Protein AF-A0A5K7YVD6-F1 (afdb_monomer_lite)

InterPro domains:
  IPR025959 Winged helix-turn helix domain [PF13592] (5-62)

Structure (mmCIF, N/CA/C/O backbone):
data_AF-A0A5K7YVD6-F1
#
_entry.id   AF-A0A5K7YVD6-F1
#
loop_
_atom_site.group_PDB
_atom_site.id
_atom_site.type_symbol
_atom_site.label_atom_id
_atom_site.label_alt_id
_atom_site.label_comp_id
_atom_site.label_asym_id
_atom_site.label_entity_id
_atom_site.label_seq_id
_atom_site.pdbx_PDB_ins_code
_atom_site.Cartn_x
_atom_site.Cartn_y
_atom_site.Cartn_z
_atom_site.occupancy
_atom_site.B_iso_or_equiv
_atom_site.auth_seq_id
_atom_site.auth_comp_id
_atom_site.auth_asym_id
_atom_site.auth_atom_id
_atom_site.pdbx_PDB_model_num
ATOM 1 N N . MET A 1 1 ? 3.779 17.194 10.729 1.00 41.00 1 MET A N 1
ATOM 2 C CA . MET A 1 1 ? 4.070 15.747 10.605 1.00 41.00 1 MET A CA 1
ATOM 3 C C . MET A 1 1 ? 3.726 15.286 9.191 1.00 41.00 1 MET A C 1
ATOM 5 O O . MET A 1 1 ? 2.576 15.416 8.800 1.00 41.00 1 MET A O 1
ATOM 9 N N . LYS A 1 2 ? 4.701 14.814 8.402 1.00 35.72 2 LYS A N 1
ATOM 10 C CA . LYS A 1 2 ? 4.458 14.182 7.090 1.00 35.72 2 LYS A CA 1
ATOM 11 C C . LYS A 1 2 ? 4.483 12.670 7.290 1.00 35.72 2 LYS A C 1
ATOM 13 O O . LYS A 1 2 ? 5.518 12.137 7.676 1.00 35.72 2 LYS A O 1
ATOM 18 N N . LEU A 1 3 ? 3.357 12.000 7.064 1.00 41.84 3 LEU A N 1
ATOM 19 C CA . LEU 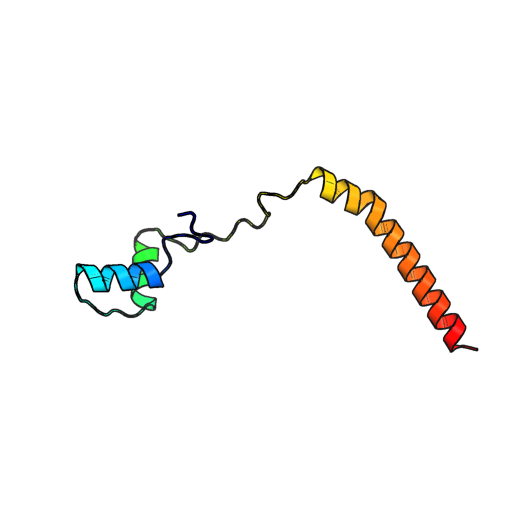A 1 3 ? 3.283 10.543 7.145 1.00 41.84 3 LEU A CA 1
ATOM 20 C C . LEU A 1 3 ? 3.739 9.943 5.801 1.00 41.84 3 LEU A C 1
ATOM 22 O O . LEU A 1 3 ? 3.217 10.346 4.762 1.00 41.84 3 LEU A O 1
ATOM 26 N N . PRO A 1 4 ? 4.716 9.016 5.786 1.00 49.50 4 PRO A N 1
ATOM 27 C CA . PRO A 1 4 ? 5.300 8.470 4.556 1.00 49.50 4 PRO A CA 1
ATOM 28 C C . PRO A 1 4 ? 4.395 7.455 3.826 1.00 49.50 4 PRO A C 1
ATOM 30 O O . PRO A 1 4 ? 4.834 6.799 2.884 1.00 49.50 4 PRO A O 1
ATOM 33 N N . PHE A 1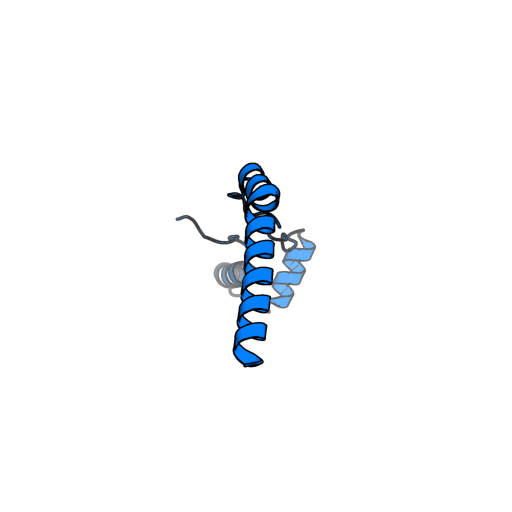 5 ? 3.135 7.319 4.243 1.00 50.69 5 PHE A N 1
ATOM 34 C CA . PHE A 1 5 ? 2.148 6.381 3.711 1.00 50.69 5 PHE A CA 1
ATOM 35 C C . PHE A 1 5 ? 0.726 6.935 3.880 1.00 50.69 5 PHE A C 1
ATOM 37 O O . PHE A 1 5 ? 0.496 7.864 4.655 1.00 50.69 5 PHE A O 1
ATOM 44 N N . ALA A 1 6 ? -0.231 6.366 3.139 1.00 59.09 6 ALA A N 1
ATOM 45 C CA . ALA A 1 6 ? -1.641 6.737 3.224 1.00 59.09 6 ALA A CA 1
ATOM 46 C C . ALA A 1 6 ? -2.140 6.648 4.679 1.00 59.09 6 ALA A C 1
ATOM 48 O O . ALA A 1 6 ? -2.074 5.580 5.285 1.00 59.09 6 ALA A O 1
ATOM 49 N N . LEU A 1 7 ? -2.657 7.757 5.225 1.00 61.09 7 LEU A N 1
ATOM 50 C CA . LEU A 1 7 ? -3.183 7.832 6.598 1.00 61.09 7 LEU A CA 1
ATOM 51 C C . LEU A 1 7 ? -4.276 6.790 6.889 1.00 61.09 7 LEU A C 1
ATOM 53 O O . LEU A 1 7 ? -4.430 6.339 8.020 1.00 61.09 7 LEU A O 1
ATOM 57 N N . TRP A 1 8 ? -5.016 6.383 5.862 1.00 72.69 8 TRP A N 1
ATOM 58 C CA . TRP A 1 8 ? -6.186 5.520 5.973 1.00 72.69 8 TRP A CA 1
ATOM 59 C C . TRP A 1 8 ? -5.831 4.055 5.713 1.00 72.69 8 TRP A C 1
ATOM 61 O O . TRP A 1 8 ? -6.264 3.451 4.733 1.00 72.69 8 TRP A O 1
ATOM 71 N N . THR A 1 9 ? -5.013 3.464 6.585 1.00 82.69 9 THR A N 1
ATOM 72 C CA . THR A 1 9 ? -4.820 2.006 6.570 1.00 82.69 9 THR A CA 1
ATOM 73 C C . THR A 1 9 ? -5.965 1.307 7.306 1.00 82.69 9 THR A C 1
ATOM 75 O O . THR A 1 9 ? -6.512 1.835 8.272 1.00 82.69 9 THR A O 1
ATOM 78 N N . ARG A 1 10 ? -6.296 0.070 6.908 1.00 87.56 10 ARG A N 1
ATOM 79 C CA . ARG A 1 10 ? -7.306 -0.760 7.600 1.00 87.56 10 ARG A CA 1
ATOM 80 C C . ARG A 1 10 ? -7.032 -0.941 9.104 1.00 87.56 10 ARG A C 1
ATOM 82 O O . ARG A 1 10 ? -7.968 -1.120 9.869 1.00 87.56 10 ARG A O 1
ATOM 89 N N . ILE A 1 11 ? -5.763 -0.878 9.521 1.00 87.56 11 ILE A N 1
ATOM 90 C CA . ILE A 1 11 ? -5.350 -0.971 10.931 1.00 87.56 11 ILE A CA 1
ATOM 91 C C . ILE A 1 11 ? -5.625 0.352 11.653 1.00 87.56 11 ILE A C 1
ATOM 93 O O . ILE A 1 11 ? -6.192 0.340 12.738 1.00 87.56 11 ILE A O 1
ATOM 97 N N . ALA A 1 12 ? -5.292 1.490 11.036 1.00 87.69 12 ALA A N 1
ATOM 98 C CA . ALA A 1 12 ? -5.572 2.804 11.615 1.00 87.69 12 ALA A CA 1
ATOM 99 C C . ALA A 1 12 ? -7.081 3.020 11.823 1.00 87.69 12 ALA A C 1
ATOM 101 O O . ALA A 1 12 ? -7.504 3.475 12.882 1.00 87.69 12 ALA A O 1
ATOM 102 N N . VAL A 1 13 ? -7.905 2.609 10.853 1.00 88.00 13 VAL A N 1
ATOM 103 C CA . VAL A 1 13 ? -9.372 2.674 10.969 1.00 88.00 13 VAL A CA 1
ATOM 104 C C . VAL A 1 13 ? -9.884 1.745 12.076 1.00 88.00 13 VAL A C 1
ATOM 106 O O . VAL A 1 13 ? -10.737 2.145 12.860 1.00 88.00 13 VAL A O 1
ATOM 109 N N . GLN A 1 14 ? -9.330 0.535 12.204 1.00 91.25 14 GLN A N 1
ATOM 110 C CA . GLN A 1 14 ? -9.665 -0.379 13.302 1.00 91.25 14 GLN A CA 1
ATOM 111 C C . GLN A 1 14 ? -9.345 0.228 14.679 1.00 91.25 14 GLN A C 1
ATOM 113 O O . GLN A 1 14 ? -10.156 0.134 15.599 1.00 91.25 14 GLN A O 1
ATOM 118 N N . GLN A 1 15 ? -8.173 0.851 14.825 1.00 90.56 15 GLN A N 1
ATOM 119 C CA . GLN A 1 15 ? -7.760 1.509 16.067 1.00 90.56 15 GLN A CA 1
ATOM 120 C C . GLN A 1 15 ? -8.658 2.705 16.395 1.00 90.56 15 GLN A C 1
ATOM 122 O O . GLN A 1 15 ? -9.081 2.844 17.540 1.00 90.56 15 GLN A O 1
ATOM 127 N N . LEU A 1 16 ? -9.009 3.514 15.392 1.00 90.12 16 LEU A N 1
ATOM 128 C CA . LEU A 1 16 ? -9.934 4.635 15.552 1.00 90.12 16 LEU A CA 1
ATOM 129 C C . LEU A 1 16 ? -11.318 4.162 16.012 1.00 90.12 16 LEU A C 1
ATOM 131 O O . LEU A 1 16 ? -11.890 4.741 16.932 1.00 90.12 16 LEU A O 1
ATOM 135 N N . ILE A 1 17 ? -11.831 3.078 15.422 1.00 90.75 17 ILE A N 1
ATOM 136 C CA . ILE A 1 17 ? -13.119 2.500 15.818 1.00 90.75 17 ILE A CA 1
ATOM 137 C C . ILE A 1 17 ? -13.093 2.050 17.281 1.00 90.75 17 ILE A C 1
ATOM 139 O O . ILE A 1 17 ? -14.028 2.315 18.036 1.00 90.75 17 ILE A O 1
ATOM 143 N N . LYS A 1 18 ? -11.998 1.409 17.697 1.00 92.12 18 LYS A N 1
ATOM 144 C CA . LYS A 1 18 ? -11.802 1.008 19.090 1.00 92.12 18 LYS A CA 1
ATOM 145 C C . LYS A 1 18 ? -11.728 2.217 20.026 1.00 92.12 18 LYS A C 1
ATOM 147 O O . LYS A 1 18 ? -12.271 2.151 21.118 1.00 92.12 18 LYS A O 1
ATOM 152 N N . GLN A 1 19 ? -11.082 3.306 19.619 1.00 92.56 19 GLN A N 1
ATOM 153 C CA . GLN A 1 19 ? -10.951 4.506 20.448 1.00 92.56 19 GLN A CA 1
ATOM 154 C C . GLN A 1 19 ? -12.279 5.259 20.611 1.00 92.56 19 GLN A C 1
ATOM 156 O O . GLN A 1 19 ? -12.557 5.765 21.692 1.00 92.56 19 GLN A O 1
ATOM 161 N N . LEU A 1 20 ? -13.088 5.345 19.551 1.00 93.94 20 LEU A N 1
ATOM 162 C CA . LEU A 1 20 ? -14.344 6.101 19.563 1.00 93.94 20 LEU A CA 1
ATOM 163 C C . LEU A 1 20 ? -15.518 5.311 20.147 1.00 93.94 20 LEU A C 1
ATOM 165 O O . LEU A 1 20 ? -16.365 5.889 20.822 1.00 93.94 20 LEU A O 1
ATOM 169 N N . TRP A 1 21 ? -15.579 4.005 19.879 1.00 93.75 21 TRP A N 1
ATOM 170 C CA . TRP A 1 21 ? -16.745 3.180 20.209 1.00 93.75 21 TRP A CA 1
ATOM 171 C C . TRP A 1 21 ? -16.426 1.987 21.117 1.00 93.75 21 TRP A C 1
ATOM 173 O O . TRP A 1 21 ? -17.330 1.223 21.437 1.00 93.75 21 TRP A O 1
ATOM 183 N N . SER A 1 22 ? -15.168 1.781 21.525 1.00 93.44 22 SER A N 1
ATOM 184 C CA . SER A 1 22 ? -14.734 0.634 22.351 1.00 93.44 22 SER A CA 1
ATOM 185 C C . SER A 1 22 ? -15.048 -0.746 21.752 1.00 93.44 22 SER A C 1
ATOM 187 O O . SER A 1 22 ? -14.946 -1.769 22.428 1.00 93.44 22 SER A O 1
ATOM 189 N N . VAL A 1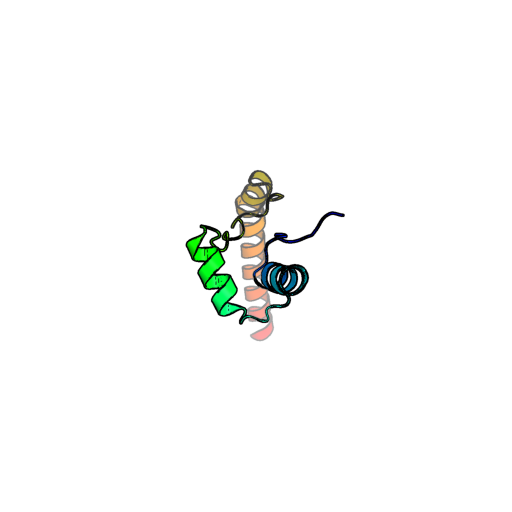 23 ? -15.375 -0.804 20.458 1.00 92.38 23 VAL A N 1
ATOM 190 C CA . VAL A 1 23 ? -15.677 -2.046 19.740 1.00 92.38 23 VAL A CA 1
ATOM 191 C C . VAL A 1 23 ? -14.393 -2.637 19.174 1.00 92.38 23 VAL A C 1
ATOM 193 O O . VAL A 1 23 ? -13.659 -1.987 18.428 1.00 92.38 23 VAL A O 1
ATOM 196 N N . THR A 1 24 ? -14.144 -3.911 19.478 1.00 89.25 24 THR A N 1
ATOM 197 C CA . THR A 1 24 ? -13.067 -4.676 18.844 1.00 89.25 24 THR A CA 1
ATOM 198 C C . THR A 1 24 ? -13.647 -5.467 17.682 1.00 89.25 24 THR A C 1
ATOM 200 O O . THR A 1 24 ? -14.443 -6.377 17.885 1.00 89.25 24 THR A O 1
ATOM 203 N N . MET A 1 25 ? -13.247 -5.126 16.458 1.00 89.38 25 MET A N 1
ATOM 204 C CA . MET A 1 25 ? -13.677 -5.838 15.253 1.00 89.38 25 MET A CA 1
ATOM 205 C C . MET A 1 25 ? -12.492 -6.411 14.475 1.00 89.38 25 MET A C 1
ATOM 207 O O . MET A 1 25 ? -11.400 -5.836 14.519 1.00 89.38 25 MET A O 1
ATOM 211 N N . PRO A 1 26 ? -12.677 -7.513 13.730 1.00 92.94 26 PRO A N 1
ATOM 212 C CA . PR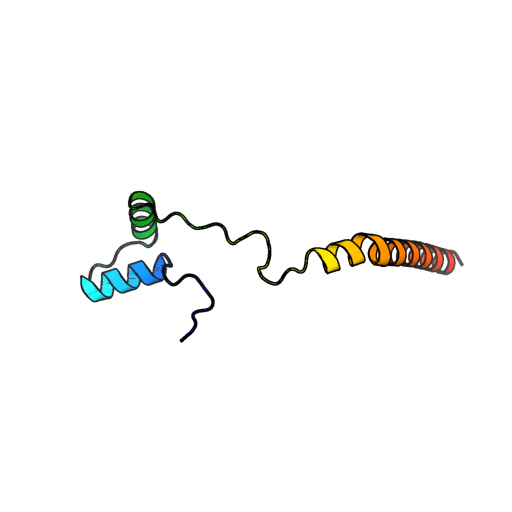O A 1 26 ? -11.636 -8.059 12.871 1.00 92.94 26 PRO A CA 1
ATOM 213 C C . PRO A 1 26 ? -11.222 -7.083 11.762 1.00 92.94 26 PRO A C 1
ATOM 215 O O . PRO A 1 26 ? -12.055 -6.431 11.133 1.00 92.94 26 PRO A O 1
ATOM 218 N N . VAL A 1 27 ? -9.928 -7.060 11.432 1.00 89.94 27 VAL A N 1
ATOM 219 C CA . VAL A 1 27 ? -9.369 -6.230 10.344 1.00 89.94 27 VAL A CA 1
ATOM 220 C C . VAL A 1 27 ? -10.026 -6.518 8.984 1.00 89.94 27 VAL A C 1
ATOM 222 O O . VAL A 1 27 ? -10.100 -5.633 8.131 1.00 89.94 27 VAL A O 1
ATOM 225 N N . ARG A 1 28 ? -10.514 -7.749 8.763 1.00 91.69 28 ARG A N 1
ATOM 226 C CA . ARG A 1 28 ? -11.236 -8.117 7.533 1.00 91.69 28 ARG A CA 1
ATOM 227 C C . ARG A 1 28 ? -12.557 -7.362 7.406 1.00 91.69 28 ARG A C 1
ATOM 229 O O . ARG A 1 28 ? -12.783 -6.738 6.380 1.00 91.69 28 ARG A O 1
ATOM 236 N N . THR A 1 29 ? -13.340 -7.325 8.482 1.00 92.56 29 THR A N 1
ATOM 237 C CA . THR A 1 29 ? -14.616 -6.607 8.555 1.00 92.56 29 THR A CA 1
ATOM 238 C C . THR A 1 29 ? -14.436 -5.116 8.280 1.00 92.56 29 THR A C 1
ATOM 240 O O . THR A 1 29 ? -15.190 -4.536 7.506 1.00 92.56 29 THR A O 1
ATOM 243 N N . VAL A 1 30 ? -13.384 -4.503 8.835 1.00 91.38 30 VAL A N 1
ATOM 244 C CA . VAL A 1 30 ? -13.019 -3.109 8.525 1.00 91.38 30 VAL A CA 1
ATOM 245 C C . VAL A 1 30 ? -12.745 -2.936 7.030 1.00 91.38 30 VAL A C 1
ATOM 247 O O . VAL A 1 30 ? -13.218 -1.982 6.422 1.00 91.38 30 VAL A O 1
ATOM 250 N N . GLY A 1 31 ? -12.013 -3.871 6.420 1.00 89.31 31 GLY A N 1
ATOM 251 C CA . GLY A 1 31 ? -11.764 -3.881 4.978 1.00 89.31 31 GLY A CA 1
ATOM 252 C C . GLY A 1 31 ? -13.040 -3.989 4.139 1.00 89.31 31 GLY A C 1
ATOM 253 O O . GLY A 1 31 ? -13.163 -3.281 3.140 1.00 89.31 31 GLY A O 1
ATOM 254 N N . ASP A 1 32 ? -13.998 -4.817 4.556 1.00 91.31 32 ASP A N 1
ATOM 255 C CA . ASP A 1 32 ? -15.287 -4.971 3.872 1.00 91.31 32 ASP A CA 1
ATOM 256 C C . ASP A 1 32 ? -16.127 -3.690 3.949 1.00 91.31 32 ASP A C 1
ATOM 258 O O . ASP A 1 32 ? -16.694 -3.267 2.940 1.00 91.31 32 ASP A O 1
ATOM 262 N N . TYR A 1 33 ? -16.158 -3.025 5.109 1.00 91.19 33 TYR A N 1
ATOM 263 C CA . TYR A 1 33 ? -16.822 -1.726 5.265 1.00 91.19 33 TYR A CA 1
ATOM 264 C C . TYR A 1 33 ? -16.149 -0.630 4.444 1.00 91.19 33 TYR A C 1
ATOM 266 O O . TYR A 1 33 ? -16.829 0.088 3.714 1.00 91.19 33 TYR A O 1
ATOM 274 N N . LEU A 1 34 ? -14.817 -0.546 4.484 1.00 88.06 34 LEU A N 1
ATOM 275 C CA . LEU A 1 34 ? -14.062 0.404 3.667 1.00 88.06 34 LEU A CA 1
ATOM 276 C C . LEU A 1 34 ? -14.352 0.200 2.177 1.00 88.06 34 LEU A C 1
ATOM 278 O O . LEU A 1 34 ? -14.637 1.166 1.472 1.00 88.06 34 LEU A O 1
ATOM 282 N N . LYS A 1 35 ? -14.392 -1.051 1.708 1.00 87.62 35 LYS A N 1
ATOM 283 C CA . LYS A 1 35 ? -14.762 -1.372 0.325 1.00 87.62 35 LYS A CA 1
ATOM 284 C C . LYS A 1 35 ? -16.198 -0.948 -0.005 1.00 87.62 35 LYS A C 1
ATOM 286 O O . LYS A 1 35 ? -16.418 -0.387 -1.076 1.00 87.6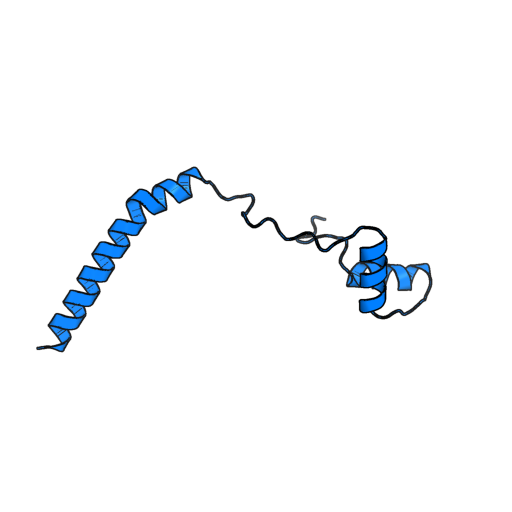2 35 LYS A O 1
ATOM 291 N N . ARG A 1 36 ? -17.161 -1.186 0.895 1.00 90.31 36 ARG A N 1
ATOM 292 C CA . ARG A 1 36 ? -18.567 -0.758 0.731 1.00 90.31 36 ARG A CA 1
ATOM 293 C C . ARG A 1 36 ? -18.713 0.763 0.668 1.00 90.31 36 ARG A C 1
ATOM 295 O O . ARG A 1 36 ? -19.549 1.253 -0.078 1.00 90.31 36 ARG A O 1
ATOM 302 N N . TRP A 1 37 ? -17.881 1.496 1.399 1.00 89.62 37 TRP A N 1
ATOM 303 C CA . TRP A 1 37 ? -17.833 2.961 1.377 1.00 89.62 37 TRP A CA 1
ATOM 304 C C . TRP A 1 37 ? -16.997 3.539 0.222 1.00 89.62 37 TRP A C 1
ATOM 306 O O . TRP A 1 37 ? -16.771 4.743 0.178 1.00 89.62 37 TRP A O 1
ATOM 316 N N . GLY A 1 38 ? -16.522 2.708 -0.713 1.00 83.62 38 GLY A N 1
ATOM 317 C CA . GLY A 1 38 ? -15.745 3.158 -1.872 1.00 83.62 38 GLY A CA 1
ATOM 318 C C . GLY A 1 38 ? -14.256 3.393 -1.595 1.00 83.62 38 GLY A C 1
ATOM 319 O O . GLY A 1 38 ? -13.515 3.766 -2.503 1.00 83.62 38 GLY A O 1
ATOM 320 N N . PHE A 1 39 ? -13.771 3.110 -0.382 1.00 80.75 39 PHE A N 1
ATOM 321 C CA . PHE A 1 39 ? -12.345 3.116 -0.057 1.00 80.75 39 PHE A CA 1
ATOM 322 C C . PHE A 1 39 ? -11.692 1.823 -0.547 1.00 80.75 39 PHE A C 1
ATOM 324 O O . PHE A 1 39 ? -11.448 0.874 0.203 1.00 80.75 39 PHE A O 1
ATOM 331 N N . THR A 1 40 ? -11.404 1.769 -1.843 1.00 73.44 40 THR A N 1
ATOM 332 C CA . THR A 1 40 ? -10.604 0.687 -2.422 1.00 73.44 40 THR A CA 1
ATOM 333 C C . THR A 1 40 ? -9.114 0.924 -2.181 1.00 73.44 40 THR A C 1
ATOM 335 O O . THR A 1 40 ? -8.676 2.073 -2.257 1.00 73.44 40 THR A O 1
ATOM 338 N N . PRO A 1 41 ? -8.303 -0.128 -1.954 1.00 67.38 41 PRO A N 1
ATOM 339 C CA . PRO A 1 41 ? -6.851 0.001 -1.919 1.00 67.38 41 PRO A CA 1
ATOM 340 C C . PRO A 1 41 ? -6.354 0.687 -3.195 1.00 67.38 41 PRO A C 1
ATOM 342 O O . PRO A 1 41 ? -6.370 0.095 -4.278 1.00 67.38 41 PRO A O 1
ATOM 345 N N . GLN A 1 42 ? -5.938 1.949 -3.083 1.00 66.88 42 GLN A N 1
ATOM 346 C CA . GLN A 1 42 ? -5.413 2.680 -4.226 1.00 66.88 42 GLN A CA 1
ATOM 347 C C . GLN A 1 42 ? -4.097 2.012 -4.622 1.00 66.88 42 GLN A C 1
ATOM 349 O O . GLN A 1 42 ? -3.167 1.933 -3.814 1.00 66.88 42 GLN A O 1
ATOM 354 N N . LYS A 1 43 ? -4.010 1.500 -5.856 1.00 63.03 43 LYS A N 1
ATOM 355 C CA . LYS A 1 43 ? -2.745 0.957 -6.360 1.00 63.03 43 LYS A CA 1
ATOM 356 C C . LYS A 1 43 ? -1.698 2.073 -6.279 1.00 63.03 43 LYS A C 1
ATOM 358 O O . LYS A 1 43 ? -1.963 3.153 -6.817 1.00 63.03 43 LYS A O 1
ATOM 363 N N . PRO A 1 44 ? -0.539 1.843 -5.634 1.00 64.62 44 PRO A N 1
ATOM 364 C CA . PRO A 1 44 ? 0.532 2.822 -5.666 1.00 64.62 44 PRO A CA 1
ATOM 365 C C . PRO A 1 44 ? 0.851 3.132 -7.128 1.00 64.62 44 PRO A C 1
ATOM 367 O O . PRO A 1 44 ? 0.848 2.238 -7.982 1.00 64.62 44 PRO A O 1
ATOM 370 N N . LEU A 1 45 ? 1.053 4.416 -7.426 1.00 61.22 45 LEU A N 1
ATOM 371 C CA . LEU A 1 45 ? 1.381 4.872 -8.770 1.00 61.22 45 LEU A CA 1
ATOM 372 C C . LEU A 1 45 ? 2.575 4.055 -9.276 1.00 61.22 45 LEU A C 1
ATOM 374 O O . LEU A 1 45 ? 3.641 4.061 -8.669 1.00 61.22 45 LEU A O 1
ATOM 378 N N . LYS A 1 46 ? 2.393 3.346 -10.399 1.00 61.97 46 LYS A N 1
ATOM 379 C CA . LYS A 1 46 ? 3.440 2.499 -11.000 1.00 61.97 46 LYS A CA 1
ATOM 380 C C . LYS A 1 46 ? 4.708 3.282 -11.372 1.00 61.97 46 LYS A C 1
ATOM 382 O O . LYS A 1 46 ? 5.744 2.676 -11.615 1.00 61.97 46 LYS A O 1
ATOM 387 N N . LYS A 1 47 ? 4.623 4.612 -11.451 1.00 60.88 47 LYS A N 1
ATOM 388 C CA . LYS A 1 47 ? 5.742 5.513 -11.729 1.00 60.88 47 LYS A CA 1
ATOM 389 C C . LYS A 1 47 ? 6.099 6.274 -10.461 1.00 60.88 47 LYS A C 1
ATOM 391 O O . LYS A 1 47 ? 5.230 6.892 -9.845 1.00 60.88 47 LYS A O 1
ATOM 396 N N . ALA A 1 48 ? 7.378 6.254 -10.095 1.00 61.69 48 ALA A N 1
ATOM 397 C CA . ALA A 1 48 ? 7.880 7.113 -9.035 1.00 61.69 48 ALA A CA 1
ATOM 398 C C . ALA A 1 48 ? 7.656 8.578 -9.437 1.00 61.69 48 ALA A C 1
ATOM 400 O O . ALA A 1 48 ? 8.039 8.985 -10.529 1.00 61.69 48 ALA A O 1
ATOM 401 N N . TYR A 1 49 ? 7.075 9.382 -8.547 1.00 57.81 49 TYR A N 1
ATOM 402 C CA . TYR A 1 49 ? 6.792 10.802 -8.801 1.00 57.81 49 TYR A CA 1
ATOM 403 C C . TYR A 1 49 ? 8.045 11.609 -9.204 1.00 57.81 49 TYR A C 1
ATOM 405 O O . TYR A 1 49 ? 7.958 12.582 -9.938 1.00 57.81 49 TYR A O 1
ATOM 413 N N . LYS A 1 50 ? 9.231 11.171 -8.758 1.00 64.50 50 LYS A N 1
ATOM 414 C CA . LYS A 1 50 ? 10.535 11.780 -9.076 1.00 64.50 50 LYS A CA 1
ATOM 415 C C . LYS A 1 50 ? 11.181 11.254 -10.366 1.00 64.50 50 LYS A C 1
ATOM 417 O O . LYS A 1 50 ? 12.310 11.628 -10.669 1.00 64.50 50 LYS A O 1
ATOM 422 N N . GLN A 1 51 ? 10.533 10.343 -11.093 1.00 69.75 51 GLN A N 1
ATOM 423 C CA . GLN A 1 51 ? 11.110 9.767 -12.305 1.00 69.75 51 GLN A CA 1
ATOM 424 C C . GLN A 1 51 ? 11.240 10.854 -13.375 1.00 69.75 51 GLN A C 1
ATOM 426 O O . GLN A 1 51 ? 10.239 11.412 -13.814 1.00 69.75 51 GLN A O 1
ATOM 431 N N . ASN A 1 52 ? 12.468 11.130 -13.823 1.00 76.25 52 ASN A N 1
ATOM 432 C CA . ASN A 1 52 ? 12.710 11.991 -14.974 1.00 76.25 52 ASN A CA 1
ATOM 433 C C . ASN A 1 52 ? 12.650 11.137 -16.256 1.00 76.25 52 ASN A C 1
ATOM 435 O O . ASN A 1 52 ? 13.605 10.409 -16.545 1.00 76.25 52 ASN A O 1
ATOM 439 N N . PRO A 1 53 ? 11.558 11.202 -17.042 1.00 77.00 53 PRO A N 1
ATOM 440 C CA . PRO A 1 53 ? 11.398 10.366 -18.229 1.00 77.00 53 PRO A CA 1
ATOM 441 C C . PRO A 1 53 ? 12.461 10.644 -19.298 1.00 77.00 53 PRO A C 1
ATOM 443 O O . PRO A 1 53 ? 12.764 9.754 -20.089 1.00 77.00 53 PRO A O 1
ATOM 446 N N . LYS A 1 54 ? 13.053 11.846 -19.317 1.00 79.88 54 LYS A N 1
ATOM 447 C CA . LYS A 1 54 ? 14.123 12.207 -20.253 1.00 79.88 54 LYS A CA 1
ATOM 448 C C . LYS A 1 54 ? 15.424 11.485 -19.902 1.00 79.88 54 LYS A C 1
ATOM 450 O O . LYS A 1 54 ? 16.007 10.856 -20.772 1.00 79.88 54 LYS A O 1
ATOM 455 N N . ALA A 1 55 ? 15.810 11.490 -18.624 1.00 79.25 55 ALA A N 1
ATOM 456 C CA . ALA A 1 55 ? 17.004 10.785 -18.150 1.00 79.25 55 ALA A CA 1
ATOM 457 C C . ALA A 1 55 ? 16.902 9.265 -18.363 1.00 79.25 55 ALA A C 1
ATOM 459 O O . ALA A 1 55 ? 17.860 8.634 -18.796 1.00 79.25 55 ALA A O 1
ATOM 460 N N . VAL A 1 56 ? 15.716 8.687 -18.137 1.00 80.88 56 VAL A N 1
ATOM 461 C CA . VAL A 1 56 ? 15.472 7.253 -18.373 1.00 80.88 56 VAL A CA 1
ATOM 462 C C . VAL A 1 56 ? 15.625 6.891 -19.852 1.00 80.88 56 VAL A C 1
ATOM 464 O O . VAL A 1 56 ? 16.234 5.871 -20.159 1.00 80.88 56 VAL A O 1
ATOM 467 N N . LYS A 1 57 ? 15.117 7.723 -20.772 1.00 82.06 57 LYS A N 1
ATOM 468 C CA . LYS A 1 57 ? 15.303 7.506 -22.216 1.00 82.06 57 LYS A CA 1
ATOM 469 C C . LYS A 1 57 ? 16.772 7.613 -22.620 1.00 82.06 57 LYS A C 1
ATOM 471 O O . LYS A 1 57 ? 17.292 6.701 -23.244 1.00 82.06 57 LYS A O 1
ATOM 476 N N . THR A 1 58 ? 17.465 8.666 -22.183 1.00 82.94 58 THR A N 1
ATOM 477 C CA . THR A 1 58 ? 18.894 8.858 -22.479 1.00 82.94 58 THR A CA 1
ATOM 478 C C . THR A 1 58 ? 19.748 7.679 -22.006 1.00 82.94 58 THR A C 1
ATOM 480 O O . THR A 1 58 ? 20.651 7.261 -22.729 1.00 82.94 58 THR A O 1
ATOM 483 N N . TRP A 1 59 ? 19.439 7.115 -20.837 1.00 83.62 59 TRP A N 1
ATOM 484 C CA . TRP A 1 59 ? 20.122 5.936 -20.308 1.00 83.62 59 TRP A CA 1
ATOM 485 C C . TRP A 1 59 ? 19.835 4.663 -21.123 1.00 83.62 59 TRP A C 1
ATOM 487 O O . TRP A 1 59 ? 20.757 3.907 -21.431 1.00 83.62 59 TRP A O 1
ATOM 497 N N . LEU A 1 60 ? 18.573 4.443 -21.516 1.00 81.81 60 LEU A N 1
ATOM 498 C CA . LEU A 1 60 ? 18.178 3.301 -22.351 1.00 81.81 60 LEU A CA 1
ATOM 499 C C . LEU A 1 60 ? 18.829 3.339 -23.738 1.00 81.81 60 LEU A C 1
ATOM 501 O O . LEU A 1 60 ? 19.263 2.296 -24.221 1.00 81.81 60 LEU A O 1
ATOM 505 N N . ASP A 1 61 ? 18.916 4.521 -24.346 1.00 82.94 61 ASP A N 1
ATOM 506 C CA . ASP A 1 61 ? 19.403 4.670 -25.718 1.00 82.94 61 ASP A CA 1
ATOM 507 C C . ASP A 1 61 ? 20.937 4.654 -25.802 1.00 82.94 61 ASP A C 1
ATOM 509 O O . ASP A 1 61 ? 21.490 4.130 -26.766 1.00 82.94 61 ASP A O 1
ATOM 513 N N . ASN A 1 62 ? 21.640 5.198 -24.798 1.00 80.19 62 ASN A N 1
ATOM 514 C CA . ASN A 1 62 ? 23.092 5.407 -24.884 1.00 80.19 62 ASN A CA 1
ATOM 515 C C . ASN A 1 62 ? 23.902 4.500 -23.956 1.00 80.19 62 ASN A C 1
ATOM 517 O O . ASN A 1 62 ? 24.899 3.914 -24.372 1.00 80.19 62 ASN A O 1
ATOM 521 N N . GLU A 1 63 ? 23.499 4.370 -22.694 1.00 78.69 63 GLU A N 1
ATOM 522 C CA . GLU A 1 63 ? 24.325 3.699 -21.684 1.00 78.69 63 GLU A CA 1
ATOM 523 C C . GLU A 1 63 ? 24.082 2.188 -21.657 1.00 78.69 63 GLU A C 1
ATOM 525 O O . GLU A 1 63 ? 25.027 1.399 -21.583 1.00 78.69 63 GLU A O 1
ATOM 530 N N . CYS A 1 64 ? 22.825 1.762 -21.793 1.00 77.19 64 CYS A N 1
ATOM 531 C CA . CYS A 1 64 ? 22.456 0.347 -21.794 1.00 77.19 64 CYS A CA 1
ATOM 532 C C . CYS A 1 64 ? 23.141 -0.466 -22.921 1.00 77.19 64 CYS A C 1
ATOM 534 O O . CYS A 1 64 ? 23.698 -1.534 -22.631 1.00 77.19 64 CYS A O 1
ATOM 536 N N . PRO A 1 65 ? 23.209 0.012 -24.183 1.00 82.69 65 PRO A N 1
ATOM 537 C CA . PRO A 1 65 ? 23.888 -0.721 -25.252 1.00 82.69 65 PRO A CA 1
ATOM 538 C C . PRO A 1 65 ? 25.396 -0.844 -25.020 1.00 82.69 65 PRO A C 1
ATOM 540 O O . PRO A 1 65 ? 25.987 -1.879 -25.335 1.00 82.69 65 PRO A O 1
ATOM 543 N N . GLU A 1 66 ? 26.024 0.180 -24.443 1.00 81.44 66 GLU A N 1
ATOM 544 C CA . GLU A 1 66 ? 27.455 0.172 -24.136 1.00 81.44 66 GLU A CA 1
ATOM 545 C C . GLU A 1 66 ? 27.788 -0.800 -23.001 1.00 81.44 66 GLU A C 1
ATOM 547 O O 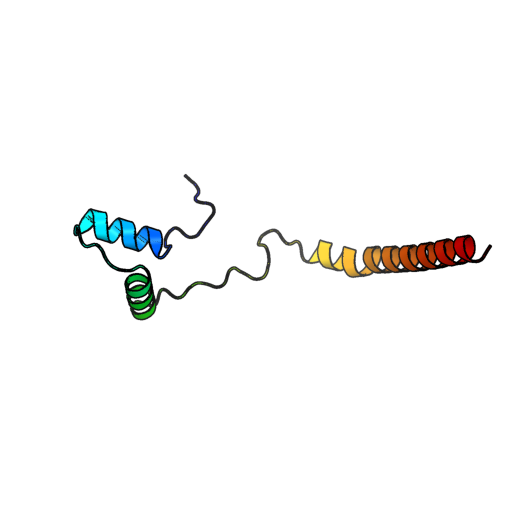. GLU A 1 66 ? 28.741 -1.579 -23.110 1.00 81.44 66 GLU A O 1
ATOM 552 N N . ILE A 1 67 ? 26.956 -0.852 -21.958 1.00 78.38 67 ILE A N 1
ATOM 553 C CA . ILE A 1 67 ? 27.082 -1.846 -20.884 1.00 78.38 67 ILE A CA 1
ATOM 554 C C . ILE A 1 67 ? 26.896 -3.265 -21.445 1.00 78.38 67 ILE A C 1
ATOM 556 O O . ILE A 1 67 ? 27.690 -4.156 -21.138 1.00 78.38 67 ILE A O 1
ATOM 560 N N . ALA A 1 68 ? 25.925 -3.481 -22.338 1.00 78.31 68 ALA A N 1
ATOM 561 C CA . ALA A 1 68 ? 25.704 -4.784 -22.968 1.00 78.31 68 ALA A CA 1
ATOM 562 C C . ALA A 1 68 ? 26.888 -5.231 -23.848 1.00 78.31 68 ALA A C 1
ATOM 564 O O . ALA A 1 68 ? 27.266 -6.408 -23.842 1.00 78.31 68 ALA A O 1
ATOM 565 N N . LYS A 1 69 ? 27.510 -4.308 -24.594 1.00 81.62 69 LYS A N 1
ATOM 566 C CA . LYS A 1 69 ? 28.724 -4.591 -25.381 1.00 81.62 69 LYS A CA 1
ATOM 567 C C . LYS A 1 69 ? 29.912 -4.940 -24.483 1.00 81.62 69 LYS A C 1
ATOM 569 O O . LYS A 1 69 ? 30.636 -5.893 -24.786 1.00 81.62 69 LYS A O 1
ATOM 574 N N . ARG A 1 70 ? 30.103 -4.208 -23.380 1.00 77.12 70 ARG A N 1
ATOM 575 C CA . ARG A 1 70 ? 31.159 -4.481 -22.389 1.00 77.12 70 ARG A CA 1
ATOM 576 C C . ARG A 1 70 ? 30.967 -5.842 -21.728 1.00 77.12 70 ARG A C 1
ATOM 578 O O . ARG A 1 70 ? 31.889 -6.650 -21.773 1.00 77.12 70 ARG A O 1
ATOM 585 N N . ALA A 1 71 ? 29.753 -6.156 -21.278 1.00 74.50 71 ALA A N 1
ATOM 586 C CA . ALA A 1 71 ? 29.426 -7.457 -20.696 1.00 74.50 71 ALA A CA 1
ATOM 587 C C . ALA A 1 71 ? 29.719 -8.619 -21.665 1.00 74.50 71 ALA A C 1
ATOM 589 O O . ALA A 1 71 ? 30.352 -9.602 -21.288 1.00 74.50 71 ALA A O 1
ATOM 590 N N . LYS A 1 72 ? 29.357 -8.495 -22.952 1.00 73.75 72 LYS A N 1
ATOM 591 C CA . LYS A 1 72 ? 29.698 -9.506 -23.975 1.00 73.75 72 LYS A CA 1
ATOM 592 C C . LYS A 1 72 ? 31.210 -9.667 -24.163 1.00 73.75 72 LYS A C 1
ATOM 594 O O . LYS A 1 72 ? 31.691 -10.781 -24.376 1.00 73.75 72 LYS A O 1
ATOM 599 N N . LYS A 1 73 ? 31.966 -8.567 -24.109 1.00 74.81 73 LYS A N 1
ATOM 600 C CA . LYS A 1 73 ? 33.430 -8.580 -24.236 1.00 74.81 73 LYS A CA 1
ATOM 601 C C . LYS A 1 73 ? 34.081 -9.251 -23.025 1.00 74.81 73 LYS A C 1
ATOM 603 O O . LYS A 1 73 ? 34.967 -10.075 -23.223 1.00 74.81 73 LYS A O 1
ATOM 608 N N . GLU A 1 74 ? 33.612 -8.956 -21.819 1.00 71.06 74 GLU A N 1
ATOM 609 C CA . GLU A 1 74 ? 34.095 -9.550 -20.567 1.00 71.06 74 GLU A CA 1
ATOM 610 C C . GLU A 1 74 ? 33.764 -11.040 -20.462 1.00 71.06 74 GLU A C 1
ATOM 612 O O . GLU A 1 74 ? 34.656 -11.830 -20.166 1.00 71.06 74 GLU A O 1
ATOM 617 N N . ILE A 1 75 ? 32.544 -11.458 -20.821 1.00 65.69 75 ILE A N 1
ATOM 618 C CA . ILE A 1 75 ? 32.170 -12.883 -20.891 1.00 65.69 75 ILE A CA 1
ATOM 619 C C . ILE A 1 75 ? 33.078 -13.628 -21.878 1.00 65.69 75 ILE A C 1
ATOM 621 O O . ILE A 1 75 ? 33.604 -14.696 -21.568 1.00 65.69 75 ILE A O 1
ATOM 625 N N . ARG A 1 76 ? 33.330 -13.041 -23.055 1.00 57.66 76 ARG A N 1
ATOM 626 C CA . ARG A 1 76 ? 34.216 -13.625 -24.072 1.00 57.66 76 ARG A CA 1
ATOM 627 C C . ARG A 1 76 ? 35.679 -13.697 -23.616 1.00 57.66 76 ARG A C 1
ATOM 629 O O . ARG A 1 76 ? 36.377 -14.641 -23.981 1.00 57.66 76 ARG A O 1
ATOM 636 N N . ILE A 1 77 ? 36.154 -12.717 -22.847 1.00 60.22 77 ILE A N 1
ATOM 637 C CA . ILE A 1 77 ? 37.509 -12.703 -22.268 1.00 60.22 77 ILE A CA 1
ATOM 638 C C . ILE A 1 77 ? 37.625 -13.747 -21.151 1.00 60.22 77 ILE A C 1
ATOM 640 O O . ILE A 1 77 ? 38.582 -14.516 -21.142 1.00 60.22 77 ILE A O 1
ATOM 644 N N . SER A 1 78 ? 36.623 -13.835 -20.276 1.00 51.75 78 SER A N 1
ATOM 645 C CA . SER A 1 78 ? 36.550 -14.835 -19.208 1.00 51.75 78 SER A CA 1
ATOM 646 C C . SER A 1 78 ? 36.532 -16.264 -19.768 1.00 51.75 78 SER A C 1
ATOM 648 O O . SER A 1 78 ? 37.281 -17.117 -19.296 1.00 51.75 78 SER A O 1
ATOM 650 N N . MET A 1 79 ? 35.781 -16.514 -20.849 1.00 51.75 79 MET A N 1
ATOM 651 C CA . MET A 1 79 ? 35.803 -17.803 -21.553 1.00 51.75 79 MET A CA 1
ATOM 652 C C . MET A 1 79 ? 37.167 -18.115 -22.187 1.00 51.75 79 MET A C 1
ATOM 654 O O . MET A 1 79 ? 37.630 -19.246 -22.085 1.00 51.75 79 MET A O 1
ATOM 658 N N . LYS A 1 80 ? 37.848 -17.133 -22.798 1.00 50.12 80 LYS A N 1
ATOM 659 C CA . LYS A 1 80 ? 39.190 -17.334 -23.382 1.00 50.12 80 LYS A CA 1
ATOM 660 C C . LYS A 1 80 ? 40.276 -17.614 -22.343 1.00 50.12 80 LYS A C 1
ATOM 662 O O . LYS A 1 80 ? 41.197 -18.361 -22.648 1.00 50.12 80 LYS A O 1
ATOM 667 N N . ILE A 1 81 ? 40.184 -17.020 -21.154 1.00 53.16 81 ILE A N 1
ATOM 668 C CA . ILE A 1 81 ? 41.122 -17.291 -20.054 1.00 53.16 81 ILE A CA 1
ATOM 669 C C . ILE A 1 81 ? 40.893 -18.695 -19.478 1.00 53.16 81 ILE A C 1
ATOM 671 O O . ILE A 1 81 ? 41.853 -19.339 -19.088 1.00 53.16 81 ILE A O 1
ATOM 675 N N . LYS A 1 82 ? 39.649 -19.192 -19.461 1.00 50.59 82 LYS A N 1
ATOM 676 C CA . LYS A 1 82 ? 39.305 -20.511 -18.901 1.00 50.59 82 LYS A CA 1
ATOM 677 C C . LYS A 1 82 ? 39.576 -21.703 -19.836 1.00 50.59 82 LYS A C 1
ATOM 679 O O . LYS A 1 82 ? 39.519 -22.841 -19.391 1.00 50.59 82 LYS A O 1
ATOM 684 N N . LEU A 1 83 ? 39.822 -21.442 -21.121 1.00 50.34 83 LEU A N 1
ATOM 685 C CA . LEU A 1 83 ? 40.149 -22.430 -22.165 1.00 50.34 83 LEU A CA 1
ATOM 686 C C . LEU A 1 83 ? 41.662 -22.514 -22.467 1.00 50.34 83 LEU A C 1
ATOM 688 O O . LEU A 1 83 ? 42.053 -23.195 -23.414 1.00 50.34 83 LEU A O 1
ATOM 692 N N . ARG A 1 84 ? 42.494 -21.803 -21.699 1.00 45.75 84 ARG A N 1
ATOM 693 C CA . ARG A 1 84 ? 43.957 -21.932 -21.658 1.00 45.75 84 ARG A CA 1
ATOM 694 C C . ARG A 1 84 ? 44.362 -22.610 -20.359 1.00 45.75 84 ARG A C 1
ATOM 696 O O . ARG A 1 84 ? 45.396 -23.303 -20.401 1.00 45.75 84 ARG A O 1
#

Organism: NCBI:txid947919

pLDDT: mean 75.26, std 15.26, range [35.72, 93.94]

Secondary structure (DSSP, 8-state):
---SS-S--HHHHHHHHHHHH-----HHHHHHHHHHTT---PPPPSS-TT--HHHHHHIIIIIHHHHHHHHHHHHHHHHHHHT-

Radius of gyration: 25.67 Å; chains: 1; bounding box: 62×38×48 Å

Sequence (84 aa):
MKLPFALWTRIAVQQLIKQLWSVTMPVRTVGDYLKRWGFTPQKPLKKAYKQNPKAVKTWLDNECPEIAKRAKKEIRISMKIKLR

Foldseek 3Di:
DDDPDDCDDLVNVQVVCCVPPVDHDDSVVSVVVCVVVVNDDDDPDPDDPPDDVVVVVCCVVPVVVVVVVVVVVVVVVVVVVVVD